Protein AF-A0A3D3EVN9-F1 (afdb_monomer_lite)

pLDDT: mean 91.3, std 6.25, range [61.78, 97.62]

Secondary structure (DSSP, 8-state):
-TTTTT-S-SS---EEEEEEE--HHHHH-TT-S----EEEEEEEEPPPGGG--TTS---EEEEEEEE--TTGGGGS-HHHHHHHHHH-GGGGS--SS--SSPP-HHHHHHHHHHHHHHT-

Radius of gyration: 18.91 Å; chains: 1; bounding box: 49×30×49 Å

Sequence (120 aa):
RLFGDQVQGDYLQSAELREYRVKQADLANTQSGSVPAEFSYIWISPWLPFMKMGDREGQMLFVLRGSKLEKGYEALPQHFREYISIHKADFEHSPREYVEPNMNPWSYFRDLETDAIQRR

Structure (mmCIF, N/CA/C/O backbone):
data_AF-A0A3D3EVN9-F1
#
_entry.id   AF-A0A3D3EVN9-F1
#
loop_
_atom_site.group_PDB
_atom_site.id
_atom_site.type_symbol
_atom_site.label_atom_id
_atom_site.label_alt_id
_atom_site.label_comp_id
_atom_site.label_asym_id
_atom_site.label_entity_id
_atom_site.label_seq_id
_atom_site.pdbx_PDB_ins_code
_atom_site.Cartn_x
_atom_site.Cartn_y
_atom_site.Cartn_z
_atom_site.occupancy
_atom_site.B_iso_or_equiv
_atom_site.auth_seq_id
_atom_s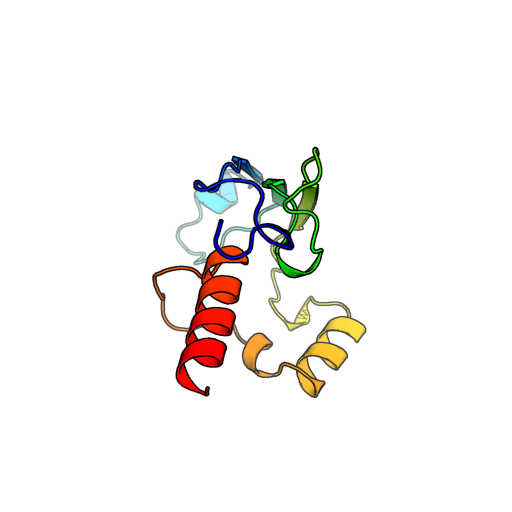ite.auth_comp_id
_atom_site.auth_asym_id
_atom_site.auth_atom_id
_atom_site.pdbx_PDB_model_num
ATOM 1 N N . ARG A 1 1 ? 14.347 6.101 -25.402 1.00 61.78 1 ARG A N 1
ATOM 2 C CA . ARG A 1 1 ? 13.748 6.518 -24.116 1.00 61.78 1 ARG A CA 1
ATOM 3 C C . ARG A 1 1 ? 14.415 5.730 -23.002 1.00 61.78 1 ARG A C 1
ATOM 5 O O . ARG A 1 1 ? 14.578 4.529 -23.185 1.00 61.78 1 ARG A O 1
ATOM 12 N N . LEU A 1 2 ? 14.869 6.383 -21.927 1.00 70.56 2 LEU A N 1
ATOM 13 C CA . LEU A 1 2 ? 15.412 5.661 -20.769 1.00 70.56 2 LEU A CA 1
ATOM 14 C C . LEU A 1 2 ? 14.312 4.746 -20.212 1.00 70.56 2 LEU A C 1
ATOM 16 O O . LEU A 1 2 ? 13.176 5.196 -20.074 1.00 70.56 2 LEU A O 1
ATOM 20 N N . PHE A 1 3 ? 14.640 3.475 -19.963 1.00 82.69 3 PHE A N 1
ATOM 21 C CA . PHE A 1 3 ? 13.715 2.468 -19.416 1.00 82.69 3 PHE A CA 1
ATOM 22 C C . PHE A 1 3 ? 12.451 2.242 -20.266 1.00 82.69 3 PHE A C 1
ATOM 24 O O . PHE A 1 3 ? 11.356 2.060 -19.738 1.00 82.69 3 PHE A O 1
ATOM 31 N N . GLY A 1 4 ? 12.580 2.301 -21.598 1.00 84.69 4 GLY A N 1
ATOM 32 C CA . GLY A 1 4 ? 11.441 2.208 -22.521 1.00 84.69 4 GLY A CA 1
ATOM 33 C C . GLY A 1 4 ? 10.661 0.890 -22.446 1.00 84.69 4 GLY A C 1
ATOM 34 O O . GLY A 1 4 ? 9.464 0.889 -22.704 1.00 84.69 4 GLY A O 1
ATOM 35 N N . ASP A 1 5 ? 11.303 -0.206 -22.039 1.00 90.62 5 ASP A N 1
ATOM 36 C CA . ASP A 1 5 ? 10.630 -1.477 -21.763 1.00 90.62 5 ASP A CA 1
ATOM 37 C C . ASP A 1 5 ? 9.895 -1.468 -20.413 1.00 90.62 5 ASP A C 1
ATOM 39 O O . ASP A 1 5 ? 8.977 -2.253 -20.225 1.00 90.62 5 ASP A O 1
ATOM 43 N N . GLN A 1 6 ? 10.229 -0.574 -19.479 1.00 92.81 6 GLN A N 1
ATOM 44 C CA . GLN A 1 6 ? 9.706 -0.563 -18.104 1.00 92.81 6 GLN A CA 1
ATOM 45 C C . GLN A 1 6 ? 8.702 0.573 -17.835 1.00 92.81 6 GLN A C 1
ATOM 47 O O . GLN A 1 6 ? 7.874 0.452 -16.936 1.00 92.81 6 GLN A O 1
ATOM 52 N N . VAL A 1 7 ? 8.736 1.678 -18.588 1.00 91.44 7 VAL A N 1
ATOM 53 C CA . VAL A 1 7 ? 7.919 2.874 -18.309 1.00 91.44 7 VAL A CA 1
ATOM 54 C C . VAL A 1 7 ? 7.137 3.309 -19.550 1.00 91.44 7 VAL A C 1
ATOM 56 O O . VAL A 1 7 ? 7.723 3.562 -20.597 1.00 91.44 7 VAL A O 1
ATOM 59 N N . GLN A 1 8 ? 5.817 3.505 -19.427 1.00 91.38 8 GLN A N 1
ATOM 60 C CA . GLN A 1 8 ? 4.925 3.827 -20.561 1.00 91.38 8 GLN A CA 1
ATOM 61 C C . GLN A 1 8 ? 4.920 5.294 -21.013 1.00 91.38 8 GLN A C 1
ATOM 63 O O . GLN A 1 8 ? 4.762 5.550 -22.202 1.00 91.38 8 GLN A O 1
ATOM 68 N N . GLY A 1 9 ? 5.160 6.268 -20.128 1.00 88.56 9 GLY A N 1
ATOM 69 C CA . GLY A 1 9 ? 5.217 7.702 -20.476 1.00 88.56 9 GLY A CA 1
ATOM 70 C C . GLY A 1 9 ? 6.366 8.461 -19.800 1.00 88.56 9 GLY A C 1
ATOM 71 O O . GLY A 1 9 ? 6.831 8.065 -18.732 1.00 88.56 9 GLY A O 1
ATOM 72 N N . ASP A 1 10 ? 6.844 9.543 -20.425 1.00 87.69 10 ASP A N 1
ATOM 73 C CA . ASP A 1 10 ? 7.811 10.457 -19.780 1.00 87.69 10 ASP A CA 1
ATOM 74 C C . ASP A 1 10 ? 7.212 11.105 -18.520 1.00 87.69 10 ASP A C 1
ATOM 76 O O . ASP A 1 10 ? 7.931 11.493 -17.602 1.00 87.69 10 ASP A O 1
ATOM 80 N N . TYR A 1 11 ? 5.879 11.149 -18.460 1.00 87.81 11 TYR A N 1
ATOM 81 C CA . TYR A 1 11 ? 5.100 11.529 -17.294 1.00 87.81 11 TYR A CA 1
ATOM 82 C C . TYR A 1 11 ? 4.368 10.318 -16.718 1.00 87.81 11 TYR A C 1
ATOM 84 O O . TYR A 1 11 ? 3.788 9.515 -17.454 1.00 87.81 11 TYR A O 1
ATOM 92 N N . LEU A 1 12 ? 4.338 10.229 -15.387 1.00 87.69 12 LEU A N 1
ATOM 93 C CA . LEU A 1 12 ? 3.447 9.313 -14.688 1.00 87.69 12 LEU A CA 1
ATOM 94 C C . LEU A 1 12 ? 2.010 9.827 -14.818 1.00 87.69 12 LEU A C 1
ATOM 96 O O . LEU A 1 12 ? 1.676 10.891 -14.301 1.00 87.69 12 LEU A O 1
ATOM 100 N N . GLN A 1 13 ? 1.164 9.054 -15.492 1.00 90.75 13 GLN A N 1
ATOM 101 C CA . GLN A 1 13 ? -0.270 9.304 -15.581 1.00 90.75 13 GLN A CA 1
ATOM 102 C C . GLN A 1 13 ? -0.999 8.239 -14.768 1.00 90.75 13 GLN A C 1
ATOM 104 O O . GLN A 1 13 ? -1.139 7.098 -15.205 1.00 90.75 13 GLN A O 1
ATOM 109 N N . SER A 1 14 ? -1.428 8.607 -13.566 1.00 93.06 14 SER A N 1
ATOM 110 C CA . SER A 1 14 ? -2.157 7.733 -12.651 1.00 93.06 14 SER A CA 1
ATOM 111 C C . SER A 1 14 ? -3.296 8.491 -11.974 1.00 93.06 14 SER A C 1
ATOM 113 O O . SER A 1 14 ? -3.303 9.722 -11.929 1.00 93.06 14 SER A O 1
ATOM 115 N N . ALA A 1 15 ? -4.274 7.750 -11.458 1.00 95.19 15 ALA A N 1
ATOM 116 C CA . ALA A 1 15 ? -5.389 8.306 -10.704 1.00 95.19 15 ALA A CA 1
ATOM 117 C C . ALA A 1 15 ? -5.656 7.464 -9.459 1.00 95.19 15 ALA A C 1
ATOM 119 O O . ALA A 1 15 ? -5.762 6.241 -9.542 1.00 95.19 15 ALA A O 1
ATOM 120 N N . GLU A 1 16 ? -5.796 8.127 -8.316 1.00 94.62 16 GLU A N 1
ATOM 121 C CA . GLU A 1 16 ? -6.084 7.498 -7.031 1.00 94.62 16 GLU A CA 1
ATOM 122 C C . GLU A 1 16 ? -7.416 8.003 -6.489 1.00 94.62 16 GLU A C 1
ATOM 124 O O . GLU A 1 16 ? -7.631 9.207 -6.356 1.00 94.62 16 GLU A O 1
ATOM 129 N N . LEU A 1 17 ? -8.305 7.074 -6.148 1.00 96.38 17 LEU A N 1
ATOM 130 C CA . LEU A 1 17 ? -9.591 7.358 -5.533 1.00 96.38 17 LEU A CA 1
ATOM 131 C C . LEU A 1 17 ? -9.629 6.665 -4.176 1.00 96.38 17 LEU A C 1
ATOM 133 O O . LEU A 1 17 ? -9.440 5.452 -4.076 1.00 96.38 17 LEU A O 1
ATOM 137 N N . ARG A 1 18 ? -9.861 7.450 -3.126 1.00 95.38 18 ARG A N 1
ATOM 138 C CA . ARG A 1 18 ? -9.905 6.989 -1.737 1.00 95.38 18 ARG A CA 1
ATOM 139 C C . ARG A 1 18 ? -11.239 7.373 -1.128 1.00 95.38 18 ARG A C 1
ATOM 141 O O . ARG A 1 18 ? -11.613 8.541 -1.156 1.00 95.38 18 ARG A O 1
ATOM 148 N N . GLU A 1 19 ? -11.915 6.403 -0.531 1.00 96.19 19 GLU A N 1
ATOM 149 C CA . GLU A 1 19 ? -13.120 6.635 0.259 1.00 96.19 19 GLU A CA 1
ATOM 150 C C . GLU A 1 19 ? -12.905 6.098 1.671 1.00 96.19 19 GLU A C 1
ATOM 152 O O . GLU A 1 19 ? -12.506 4.945 1.851 1.00 96.19 19 GLU A O 1
ATOM 157 N N . TYR A 1 20 ? -13.220 6.926 2.665 1.00 95.31 20 TYR A N 1
ATOM 158 C CA . TYR A 1 20 ? -13.256 6.537 4.069 1.00 95.31 20 TYR A CA 1
ATOM 159 C C . TYR A 1 20 ? -14.684 6.671 4.587 1.00 95.31 20 TYR A C 1
ATOM 161 O O . TYR A 1 20 ? -15.300 7.730 4.472 1.00 95.31 20 TYR A O 1
ATOM 169 N N . ARG A 1 21 ? -15.201 5.600 5.185 1.00 96.12 21 ARG A N 1
ATOM 170 C CA . ARG A 1 21 ? -16.516 5.563 5.826 1.00 96.12 21 ARG A CA 1
ATOM 171 C C . ARG A 1 21 ? -16.330 5.385 7.324 1.00 96.12 21 ARG A C 1
ATOM 173 O O . ARG A 1 21 ? -15.721 4.417 7.771 1.00 96.12 21 ARG A O 1
ATOM 180 N N . VAL A 1 22 ? -16.854 6.332 8.091 1.00 96.12 22 VAL A N 1
ATOM 181 C CA . VAL A 1 22 ? -16.700 6.426 9.549 1.00 96.12 22 VAL A CA 1
ATOM 182 C C . VAL A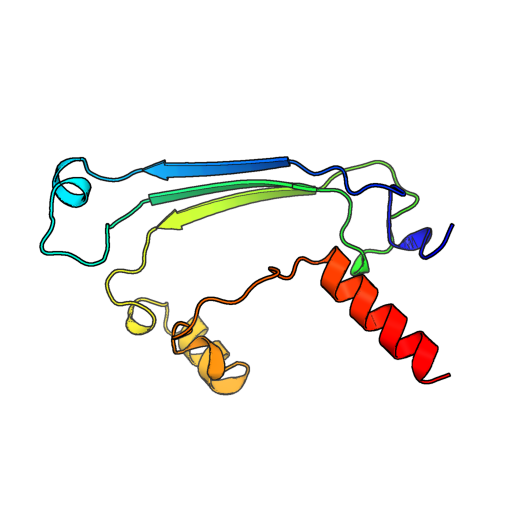 1 22 ? -18.033 6.802 10.187 1.00 96.12 22 VAL A C 1
ATOM 184 O O . VAL A 1 22 ? -18.894 7.392 9.529 1.00 96.12 22 VAL A O 1
ATOM 187 N N . LYS A 1 23 ? -18.221 6.494 11.474 1.00 95.75 23 LYS A N 1
ATOM 188 C CA . LYS A 1 23 ? -19.390 6.991 12.210 1.00 95.75 23 LYS A CA 1
ATOM 189 C C . LYS A 1 23 ? -19.150 8.436 12.633 1.00 95.75 23 LYS A C 1
ATOM 191 O O . LYS A 1 23 ? -18.092 8.773 13.155 1.00 95.75 23 LYS A O 1
ATOM 196 N N . GLN A 1 24 ? -20.170 9.278 12.492 1.00 95.88 24 GLN A N 1
ATOM 197 C CA . GLN A 1 24 ? -20.099 10.680 12.912 1.00 95.88 24 GLN A CA 1
ATOM 198 C C . GLN A 1 24 ? -19.787 10.833 14.410 1.00 95.88 24 GLN A C 1
ATOM 200 O O . GLN A 1 24 ? -19.034 11.725 14.788 1.00 95.88 24 GLN A O 1
ATOM 205 N N . ALA A 1 25 ? -20.328 9.952 15.258 1.00 96.06 25 ALA A N 1
ATOM 206 C CA . ALA A 1 25 ? -20.047 9.965 16.694 1.00 96.06 25 ALA A CA 1
ATOM 207 C C . ALA A 1 25 ? -18.560 9.707 17.003 1.00 96.06 25 ALA A C 1
ATOM 209 O O . ALA A 1 25 ? -18.011 10.344 17.898 1.00 96.06 25 ALA A O 1
ATOM 210 N N . ASP A 1 26 ? -17.901 8.837 16.230 1.00 94.00 26 ASP A N 1
ATOM 211 C CA . ASP A 1 26 ? -16.478 8.532 16.406 1.00 94.00 26 ASP A CA 1
ATOM 212 C C . ASP A 1 26 ? -15.596 9.705 15.949 1.00 94.00 26 ASP A C 1
ATOM 214 O O . ASP A 1 26 ? -14.575 9.979 16.571 1.00 94.00 26 ASP A O 1
ATOM 218 N N . LEU A 1 27 ? -16.019 10.455 14.921 1.00 92.69 27 LEU A N 1
ATOM 219 C CA . LEU A 1 27 ? -15.361 11.706 14.512 1.00 92.69 27 LEU A CA 1
ATOM 220 C C . LEU A 1 27 ? -15.500 12.825 15.553 1.00 92.69 27 LEU A C 1
ATOM 222 O O . LEU A 1 27 ? -14.602 13.649 15.694 1.00 92.69 27 LEU A O 1
ATOM 226 N N . ALA A 1 28 ? -16.631 12.877 16.259 1.00 94.44 28 ALA A N 1
ATOM 227 C CA . ALA A 1 28 ? -16.886 13.882 17.289 1.00 94.44 28 ALA A CA 1
ATOM 228 C C . ALA A 1 28 ? -16.198 13.559 18.629 1.00 94.44 28 ALA A C 1
ATOM 230 O O . ALA A 1 28 ? -16.164 14.405 19.524 1.00 94.44 28 ALA A O 1
ATOM 231 N N . ASN A 1 29 ? -15.664 12.345 18.790 1.00 93.75 29 ASN A N 1
ATOM 232 C CA . ASN A 1 29 ? -15.038 11.906 20.028 1.00 93.75 29 ASN A CA 1
ATOM 233 C C . ASN A 1 29 ? -13.609 12.454 20.166 1.00 93.75 29 ASN A C 1
ATOM 235 O O . ASN A 1 29 ? -12.645 11.858 19.692 1.00 93.75 29 ASN A O 1
ATOM 239 N N . THR A 1 30 ? -13.465 13.554 20.901 1.00 91.75 30 THR A N 1
ATOM 240 C CA . THR A 1 30 ? -12.168 14.197 21.167 1.00 91.75 30 THR A CA 1
ATOM 241 C C . THR A 1 30 ? -11.270 13.430 22.141 1.00 91.75 30 THR A C 1
ATOM 243 O O . THR A 1 30 ? -10.098 13.773 22.275 1.00 91.75 30 THR A O 1
ATOM 246 N N . GLN A 1 31 ? -11.784 12.402 22.827 1.00 93.19 31 GLN A N 1
ATOM 247 C CA . GLN A 1 31 ? -10.994 11.582 23.754 1.00 93.19 31 GLN A CA 1
ATOM 248 C C . GLN A 1 31 ? -10.229 10.457 23.046 1.00 93.19 31 GLN A C 1
ATOM 250 O O . GLN A 1 31 ? -9.324 9.869 23.636 1.00 93.19 31 GLN A O 1
ATOM 255 N N . SER A 1 32 ? -10.579 10.142 21.795 1.00 86.00 32 SER A N 1
ATOM 256 C CA . SER A 1 32 ? -9.902 9.108 21.015 1.00 86.00 32 SER A CA 1
ATOM 257 C C . SER A 1 32 ? -8.870 9.717 20.067 1.00 86.00 32 SER A C 1
ATOM 259 O O . SER A 1 32 ? -9.192 10.578 19.256 1.00 86.00 32 SER A O 1
ATOM 261 N N . GLY A 1 33 ? -7.634 9.211 20.095 1.00 85.94 33 GLY A N 1
ATOM 262 C CA . GLY A 1 33 ? -6.602 9.541 19.098 1.00 85.94 33 GLY A CA 1
ATOM 263 C C . GLY A 1 33 ? -6.766 8.797 17.764 1.00 85.94 33 GLY A C 1
ATOM 264 O O . GLY A 1 33 ? -5.907 8.883 16.890 1.00 85.94 33 GLY A O 1
ATOM 265 N N . SER A 1 34 ? -7.831 8.006 17.614 1.00 88.00 34 SER A N 1
ATOM 266 C CA . SER A 1 34 ? -8.054 7.118 16.476 1.00 88.00 34 SER A CA 1
ATOM 267 C C . SER A 1 34 ? -9.543 6.990 16.162 1.00 88.00 34 SER A C 1
ATOM 269 O O . SER A 1 34 ? -10.358 6.799 17.062 1.00 88.00 34 SER A O 1
ATOM 271 N N . VAL A 1 35 ? -9.892 7.034 14.875 1.00 92.88 35 VAL A N 1
ATOM 272 C CA . VAL A 1 35 ? -11.266 6.833 14.396 1.00 92.88 35 VAL A CA 1
ATOM 273 C C . VAL A 1 35 ? -11.353 5.486 13.671 1.00 92.88 35 VAL A C 1
ATOM 275 O O . VAL A 1 35 ? -10.588 5.280 12.717 1.00 92.88 35 VAL A O 1
ATOM 278 N N . PRO A 1 36 ? -12.253 4.578 14.090 1.00 93.38 36 PRO A N 1
ATOM 279 C CA . PRO A 1 36 ? -12.574 3.379 13.328 1.00 93.38 36 PRO A CA 1
ATOM 280 C C . PRO A 1 36 ? -13.101 3.745 11.943 1.00 93.38 36 PRO A C 1
ATOM 282 O O . PRO A 1 36 ? -13.983 4.594 11.809 1.00 93.38 36 PRO A O 1
ATOM 285 N N . ALA A 1 37 ? -12.569 3.107 10.902 1.00 94.50 37 ALA A N 1
ATOM 286 C CA . ALA A 1 37 ? -12.917 3.432 9.523 1.00 94.50 37 ALA A CA 1
ATOM 287 C C . ALA A 1 37 ? -12.991 2.187 8.646 1.00 94.50 37 ALA A C 1
ATOM 289 O O . ALA A 1 37 ? -12.132 1.309 8.726 1.00 94.50 37 ALA A O 1
ATOM 290 N N . GLU A 1 38 ? -13.979 2.149 7.758 1.00 96.38 38 GLU A N 1
ATOM 291 C CA . GLU A 1 38 ? -13.911 1.355 6.538 1.00 96.38 38 GLU A CA 1
ATOM 292 C C . GLU A 1 38 ? -13.241 2.182 5.443 1.00 96.38 38 GLU A C 1
ATOM 294 O O . GLU A 1 38 ? -13.439 3.392 5.344 1.00 96.38 38 GLU A O 1
ATOM 299 N N . PHE A 1 39 ? -12.459 1.518 4.607 1.00 95.62 39 PHE A N 1
ATOM 300 C CA . PHE A 1 39 ? -11.690 2.139 3.545 1.00 95.62 39 PHE A CA 1
ATOM 301 C C . PHE A 1 39 ? -11.931 1.409 2.232 1.00 95.62 39 PHE A C 1
ATOM 303 O O . PHE A 1 39 ? -11.985 0.177 2.196 1.00 95.62 39 PHE A O 1
ATOM 310 N N . SER A 1 40 ? -12.039 2.163 1.145 1.00 96.81 40 SER A N 1
ATOM 311 C CA . SER A 1 40 ? -11.877 1.624 -0.198 1.00 96.81 40 SER A CA 1
ATOM 312 C C . SER A 1 40 ? -10.909 2.470 -1.008 1.00 96.81 40 SER A C 1
ATOM 314 O O . SER A 1 40 ? -10.796 3.684 -0.821 1.00 96.81 40 SER A O 1
ATOM 316 N N . TYR A 1 41 ? -10.185 1.787 -1.883 1.00 96.50 41 TYR A N 1
ATOM 317 C CA . TYR A 1 41 ? -9.139 2.359 -2.702 1.00 96.50 41 TYR A CA 1
ATOM 318 C C . TYR A 1 41 ? -9.238 1.825 -4.110 1.00 96.50 41 TYR A C 1
ATOM 320 O O . TYR A 1 41 ? -9.288 0.611 -4.320 1.00 96.50 41 TYR A O 1
ATOM 328 N N . ILE A 1 42 ? -9.217 2.745 -5.060 1.00 97.62 42 ILE A N 1
ATOM 329 C CA . ILE A 1 42 ? -9.027 2.429 -6.460 1.00 97.62 42 ILE A CA 1
ATOM 330 C C . ILE A 1 42 ? -7.790 3.171 -6.925 1.00 97.62 42 ILE A C 1
ATOM 332 O O . ILE A 1 42 ? -7.668 4.380 -6.727 1.00 97.62 42 ILE A O 1
ATOM 336 N N . TRP A 1 43 ? -6.889 2.442 -7.567 1.00 96.38 43 TRP A N 1
ATOM 337 C CA . TRP A 1 43 ? -5.732 3.033 -8.208 1.00 96.38 43 TRP A CA 1
ATOM 338 C C . TRP A 1 43 ? -5.665 2.593 -9.657 1.00 96.38 43 TRP A C 1
ATOM 340 O O . TRP A 1 43 ? -5.625 1.401 -9.953 1.00 96.38 43 TRP A O 1
ATOM 350 N N . ILE A 1 44 ? -5.675 3.574 -10.550 1.00 96.75 44 ILE A N 1
ATOM 351 C CA . ILE A 1 44 ? -5.440 3.388 -11.973 1.00 96.75 44 ILE A CA 1
ATOM 352 C C . ILE A 1 44 ? -4.002 3.806 -12.232 1.00 96.75 44 ILE A C 1
ATOM 354 O O . ILE A 1 44 ? -3.628 4.952 -11.968 1.00 96.75 44 ILE A O 1
ATOM 358 N N . SER A 1 45 ? -3.194 2.881 -12.732 1.00 95.12 45 SER A N 1
ATOM 359 C CA . SER A 1 45 ? -1.775 3.115 -12.970 1.00 95.12 45 SER A CA 1
ATOM 360 C C . SER A 1 45 ? -1.337 2.601 -14.341 1.00 95.12 45 SER A C 1
ATOM 362 O O . SER A 1 45 ? -1.977 1.706 -14.893 1.00 95.12 45 SER A O 1
ATOM 364 N N . PRO A 1 46 ? -0.208 3.091 -14.880 1.00 94.75 46 PRO A N 1
ATOM 365 C CA . PRO A 1 46 ? 0.477 2.383 -15.949 1.00 94.75 46 PRO A CA 1
ATOM 366 C C . PRO A 1 46 ? 0.995 1.025 -15.447 1.00 94.75 46 PRO A C 1
ATOM 368 O O . PRO A 1 46 ? 0.962 0.742 -14.240 1.00 94.75 46 PRO A O 1
ATOM 371 N N . TRP A 1 47 ? 1.490 0.185 -16.355 1.00 95.25 47 TRP A N 1
ATOM 372 C CA . TRP A 1 47 ? 2.192 -1.046 -15.984 1.00 95.25 47 TRP A CA 1
ATOM 373 C C . TRP A 1 47 ? 3.324 -0.748 -14.992 1.00 95.25 47 TRP A C 1
ATOM 375 O O . TRP A 1 47 ? 4.049 0.242 -15.135 1.00 95.25 47 TRP A O 1
ATOM 385 N N . LEU A 1 48 ? 3.483 -1.602 -13.975 1.00 94.69 48 LEU A N 1
ATOM 386 C CA . LEU A 1 48 ? 4.577 -1.434 -13.018 1.00 94.69 48 LEU A CA 1
ATOM 387 C C . LEU A 1 48 ? 5.927 -1.734 -13.686 1.00 94.69 48 LEU A C 1
ATOM 389 O O . LEU A 1 48 ? 6.001 -2.668 -14.489 1.00 94.69 48 LEU A O 1
ATOM 393 N N . PRO A 1 49 ? 7.014 -1.031 -13.309 1.00 93.06 49 PRO A N 1
ATOM 394 C CA . PRO A 1 49 ? 8.307 -1.160 -13.984 1.00 93.06 49 PRO A CA 1
ATOM 395 C C . PRO A 1 49 ? 8.832 -2.593 -14.108 1.00 93.06 49 PRO A C 1
ATOM 397 O O . PRO A 1 49 ? 9.341 -2.988 -15.156 1.00 93.06 49 PRO A O 1
ATOM 400 N N . PHE A 1 50 ? 8.651 -3.414 -13.070 1.00 92.38 50 PHE A N 1
ATOM 401 C CA . PHE A 1 50 ? 9.135 -4.798 -13.070 1.00 92.38 50 PHE A CA 1
ATOM 402 C C . PHE A 1 50 ? 8.452 -5.692 -14.115 1.00 92.38 50 PHE A C 1
ATOM 404 O O . PHE A 1 50 ? 8.979 -6.751 -14.447 1.00 92.38 50 PHE A O 1
ATOM 411 N N . MET A 1 51 ? 7.286 -5.289 -14.627 1.00 94.94 51 MET A N 1
ATOM 412 C CA . MET A 1 51 ? 6.525 -6.073 -15.598 1.00 94.94 51 MET A CA 1
ATOM 413 C C . MET A 1 51 ? 7.102 -5.995 -17.011 1.00 94.94 51 MET A C 1
ATOM 415 O O . MET A 1 51 ? 6.756 -6.833 -17.838 1.00 94.94 51 MET A O 1
ATOM 419 N N . LYS A 1 52 ? 7.967 -5.009 -17.287 1.00 93.81 52 LYS A N 1
ATOM 420 C CA . LYS A 1 52 ? 8.569 -4.776 -18.607 1.00 93.81 52 LYS A CA 1
ATOM 421 C C . LYS A 1 52 ? 7.539 -4.694 -19.745 1.00 93.81 52 LYS A C 1
ATOM 423 O O . LYS A 1 52 ? 7.656 -5.365 -20.767 1.00 93.81 52 LYS A O 1
ATOM 428 N N . MET A 1 53 ? 6.490 -3.903 -19.521 1.00 94.94 53 MET A N 1
ATOM 429 C CA . MET A 1 53 ? 5.404 -3.667 -20.481 1.00 94.94 53 MET A CA 1
ATOM 430 C C . MET A 1 53 ? 5.269 -2.183 -20.855 1.00 94.94 53 MET A C 1
ATOM 432 O O . MET A 1 53 ? 4.190 -1.720 -21.210 1.00 94.94 53 MET A O 1
ATOM 436 N N . GLY A 1 54 ? 6.356 -1.416 -20.761 1.00 92.12 54 GLY A N 1
ATOM 437 C CA . GLY A 1 54 ? 6.392 0.012 -21.089 1.00 92.12 54 GLY A CA 1
ATOM 438 C C . GLY A 1 54 ? 6.013 0.327 -22.540 1.00 92.12 54 GLY A C 1
ATOM 439 O O . GLY A 1 54 ? 5.489 1.399 -22.822 1.00 92.12 54 GLY A O 1
ATOM 440 N N . ASP A 1 55 ? 6.212 -0.624 -23.448 1.00 91.75 55 ASP A N 1
ATOM 441 C CA . ASP A 1 55 ? 5.875 -0.534 -24.870 1.00 91.75 55 ASP A CA 1
ATOM 442 C C . ASP A 1 55 ? 4.472 -1.067 -25.209 1.00 91.75 55 ASP A C 1
ATOM 444 O O . ASP A 1 55 ? 4.047 -0.998 -26.363 1.00 91.75 55 ASP A O 1
ATOM 448 N N . ARG A 1 56 ? 3.736 -1.594 -24.222 1.00 92.38 56 ARG A N 1
ATOM 449 C CA . ARG A 1 56 ? 2.402 -2.167 -24.420 1.00 92.38 56 ARG A CA 1
ATOM 450 C C . ARG A 1 56 ? 1.323 -1.192 -24.000 1.00 92.38 56 ARG A C 1
ATOM 452 O O . ARG A 1 56 ? 1.403 -0.578 -22.938 1.00 92.38 56 ARG A O 1
ATOM 459 N N . GLU A 1 57 ? 0.262 -1.116 -24.791 1.00 92.19 57 GLU A N 1
ATOM 460 C CA . GLU A 1 57 ? -0.964 -0.442 -24.375 1.00 92.19 57 GLU A CA 1
ATOM 461 C C . GLU A 1 57 ? -1.594 -1.162 -23.173 1.00 92.19 57 GLU A C 1
ATOM 463 O O . GLU A 1 57 ? -1.479 -2.381 -23.015 1.00 92.19 57 GLU A O 1
ATOM 468 N N . GLY A 1 58 ? -2.253 -0.397 -22.307 1.00 92.38 58 GLY A N 1
ATOM 469 C CA . GLY A 1 58 ? -2.945 -0.922 -21.136 1.00 92.38 58 GLY A CA 1
ATOM 470 C C . GLY A 1 58 ? -2.598 -0.184 -19.853 1.00 92.38 58 GLY A C 1
ATOM 471 O O . GLY A 1 58 ? -1.651 0.600 -19.786 1.00 92.38 58 GLY A O 1
ATOM 472 N N . GLN A 1 59 ? -3.413 -0.437 -18.838 1.00 94.31 59 GLN A N 1
ATOM 473 C CA . GLN A 1 59 ? -3.292 0.119 -17.499 1.00 94.31 59 GLN A CA 1
ATOM 474 C C . GLN A 1 59 ? -3.668 -0.955 -16.487 1.00 94.31 59 GLN A C 1
ATOM 476 O O . GLN A 1 59 ? -4.358 -1.926 -16.806 1.00 94.31 59 GLN A O 1
ATOM 481 N N . MET A 1 60 ? -3.236 -0.758 -15.251 1.00 95.94 60 MET A N 1
ATOM 482 C CA . MET A 1 60 ? -3.625 -1.592 -14.131 1.00 95.94 60 MET A CA 1
ATOM 483 C C . MET A 1 60 ? -4.708 -0.895 -13.324 1.00 95.94 60 MET A C 1
ATOM 485 O O . MET A 1 60 ? -4.626 0.304 -13.061 1.00 95.94 60 MET A O 1
ATOM 489 N N . LEU A 1 61 ? -5.706 -1.673 -12.914 1.00 97.00 61 LEU A N 1
ATOM 490 C CA . LEU A 1 61 ? -6.740 -1.251 -11.984 1.00 97.00 61 LEU A CA 1
ATOM 491 C C . LEU A 1 61 ? -6.572 -2.043 -10.691 1.00 97.00 61 LEU A C 1
ATOM 493 O O . LEU A 1 61 ? -6.876 -3.235 -10.636 1.00 97.00 61 LEU A O 1
ATOM 497 N N . PHE A 1 62 ? -6.102 -1.378 -9.646 1.00 96.12 62 PHE A N 1
ATOM 498 C CA . PHE A 1 62 ? -6.101 -1.938 -8.305 1.00 96.12 62 PHE A CA 1
ATOM 499 C C . PHE A 1 62 ? -7.395 -1.562 -7.612 1.00 96.12 62 PHE A C 1
ATOM 501 O O . PHE A 1 62 ? -7.772 -0.391 -7.593 1.00 96.12 62 PHE A O 1
ATOM 508 N N . VAL A 1 63 ? -8.043 -2.549 -7.006 1.00 96.81 63 VAL A N 1
ATOM 509 C CA . VAL A 1 63 ? -9.230 -2.346 -6.180 1.00 96.81 63 VAL A CA 1
ATOM 510 C C . VAL A 1 63 ? -8.966 -2.984 -4.831 1.00 96.81 63 VAL A C 1
ATOM 512 O O . VAL A 1 63 ? -8.650 -4.170 -4.746 1.00 96.81 63 VAL A O 1
ATOM 515 N N . LEU A 1 64 ? -9.095 -2.194 -3.775 1.00 95.75 64 LEU A N 1
ATOM 516 C CA . LEU A 1 64 ? -8.931 -2.650 -2.407 1.00 95.75 64 LEU A CA 1
ATOM 517 C C . LEU A 1 64 ? -10.082 -2.138 -1.551 1.00 95.75 64 LEU A C 1
ATOM 519 O O . LEU A 1 64 ? -10.563 -1.016 -1.706 1.00 95.75 64 LEU A O 1
ATOM 523 N N . ARG A 1 65 ? -10.499 -2.973 -0.606 1.00 95.94 65 ARG A N 1
ATOM 524 C CA . ARG A 1 65 ? -11.371 -2.595 0.498 1.00 95.94 65 ARG A CA 1
ATOM 525 C C . ARG A 1 65 ? -10.767 -3.131 1.783 1.00 95.94 65 ARG A C 1
ATOM 527 O O . ARG A 1 65 ? -10.209 -4.224 1.796 1.00 95.94 65 ARG A O 1
ATOM 534 N N . GLY A 1 66 ? -10.903 -2.377 2.858 1.00 93.88 66 GLY A N 1
ATOM 535 C CA . GLY A 1 66 ? -10.452 -2.798 4.170 1.00 93.88 66 GLY A CA 1
ATOM 536 C C . GLY A 1 66 ? -11.149 -2.037 5.280 1.00 93.88 66 GLY A C 1
ATOM 537 O O . GLY A 1 66 ? -12.051 -1.231 5.052 1.00 93.88 66 GLY A O 1
ATOM 538 N N . SER A 1 67 ? -10.700 -2.300 6.494 1.00 93.75 67 SER A N 1
ATOM 539 C CA . SER A 1 67 ? -11.077 -1.554 7.683 1.00 93.75 67 SER A CA 1
ATOM 540 C C . SER A 1 67 ? -9.845 -1.316 8.537 1.00 93.75 67 SER A C 1
ATOM 542 O O . SER A 1 67 ? -8.856 -2.048 8.445 1.00 93.75 67 SER A O 1
ATOM 544 N N . LYS A 1 68 ? -9.906 -0.299 9.390 1.00 91.00 68 LYS A N 1
ATOM 545 C CA . LYS A 1 68 ? -8.891 -0.088 10.412 1.00 91.00 68 LYS A CA 1
ATOM 546 C C . LYS A 1 68 ? -8.860 -1.282 11.371 1.00 91.00 68 LYS A C 1
ATOM 548 O O . LYS A 1 68 ? -9.897 -1.831 11.741 1.00 91.00 68 LYS A O 1
ATOM 553 N N . LEU A 1 69 ? -7.654 -1.699 11.747 1.00 91.19 69 LEU A N 1
ATOM 554 C CA . LEU A 1 69 ? -7.439 -2.753 12.731 1.00 91.19 69 LEU A CA 1
ATOM 555 C C . LEU A 1 69 ? -7.382 -2.133 14.126 1.00 91.19 69 LEU A C 1
ATOM 557 O O . LEU A 1 69 ? -6.354 -1.596 14.528 1.00 91.19 69 LEU A O 1
ATOM 561 N N . GLU A 1 70 ? -8.483 -2.214 14.872 1.00 87.12 70 GLU A N 1
ATOM 562 C CA . GLU A 1 70 ? -8.607 -1.555 16.184 1.00 87.12 70 GLU A CA 1
ATOM 563 C C . GLU A 1 70 ? -7.601 -2.065 17.227 1.00 87.12 70 GLU A C 1
ATOM 565 O O . GLU A 1 70 ? -7.169 -1.309 18.091 1.00 87.12 70 GLU A O 1
ATOM 570 N N . LYS A 1 71 ? -7.179 -3.334 17.133 1.00 89.00 71 LYS A N 1
ATOM 571 C CA . LYS A 1 71 ? -6.121 -3.904 17.992 1.00 89.00 71 LYS A CA 1
ATOM 572 C C . LYS A 1 71 ? -4.737 -3.879 17.332 1.00 89.00 71 LYS A C 1
ATOM 574 O O . LYS A 1 71 ? -3.840 -4.600 17.762 1.00 89.00 71 LYS A O 1
ATOM 579 N N . GLY A 1 72 ? -4.568 -3.078 16.278 1.00 89.56 72 GLY A N 1
ATOM 580 C CA . GLY A 1 72 ? -3.312 -2.944 15.546 1.00 89.56 72 GLY A CA 1
ATOM 581 C C . GLY A 1 72 ? -2.796 -4.281 15.012 1.00 89.56 72 GLY A C 1
ATOM 582 O O . GLY A 1 72 ? -3.569 -5.088 14.493 1.00 89.56 72 GLY A O 1
ATOM 583 N N . TYR A 1 73 ? -1.489 -4.508 15.166 1.00 92.75 73 TYR A N 1
ATOM 584 C CA . TYR A 1 73 ? -0.795 -5.717 14.716 1.00 92.75 73 TYR A CA 1
ATOM 585 C C . TYR A 1 73 ? -1.453 -7.009 15.223 1.00 92.75 73 TYR A C 1
ATOM 587 O O . TYR A 1 73 ? -1.629 -7.947 14.453 1.00 92.75 73 TYR A O 1
ATOM 595 N N . GLU A 1 74 ? -1.931 -7.034 16.471 1.00 93.81 74 GLU A N 1
ATOM 596 C CA . GLU A 1 74 ? -2.547 -8.224 17.074 1.00 93.81 74 GLU A CA 1
ATOM 597 C C . GLU A 1 74 ? -3.890 -8.624 16.447 1.00 93.81 74 GLU A C 1
ATOM 599 O O . GLU A 1 74 ? -4.348 -9.751 16.632 1.00 93.81 74 GLU A O 1
ATOM 604 N N . ALA A 1 75 ? -4.537 -7.725 15.698 1.00 93.94 75 ALA A N 1
ATOM 605 C CA . ALA A 1 75 ? -5.743 -8.058 14.943 1.00 93.94 75 ALA A CA 1
ATOM 606 C C . ALA A 1 75 ? -5.446 -8.746 13.599 1.00 93.94 75 ALA A C 1
ATOM 608 O O . ALA A 1 75 ? -6.383 -9.202 12.941 1.00 93.94 75 ALA A O 1
ATOM 609 N N . LEU A 1 76 ? -4.182 -8.811 13.165 1.00 94.38 76 LEU A N 1
ATOM 610 C CA . LEU A 1 76 ? -3.825 -9.492 11.926 1.00 94.38 76 LEU A CA 1
ATOM 611 C C . LEU A 1 76 ? -4.003 -11.013 12.060 1.00 94.38 76 LEU A C 1
ATOM 613 O O . LEU A 1 76 ? -3.654 -11.597 13.095 1.00 94.38 76 LEU A O 1
ATOM 617 N N . PRO A 1 77 ? -4.475 -11.691 10.995 1.00 95.19 77 PRO A N 1
ATOM 618 C CA . PRO A 1 77 ? -4.468 -13.145 10.941 1.00 95.19 77 PRO A CA 1
ATOM 619 C C . PRO A 1 77 ? -3.077 -13.709 11.247 1.00 95.19 77 PRO A C 1
ATOM 621 O O . PRO A 1 77 ? -2.064 -13.158 10.820 1.00 95.19 77 PRO A O 1
ATOM 624 N N . GLN A 1 78 ? -3.033 -14.831 11.967 1.00 96.88 78 GLN A N 1
ATOM 625 C CA . GLN A 1 78 ? -1.790 -15.424 12.471 1.00 96.88 78 GLN A CA 1
ATOM 626 C C . GLN A 1 78 ? -0.717 -15.602 11.386 1.00 96.88 78 GLN A C 1
ATOM 628 O O . GLN A 1 78 ? 0.419 -15.202 11.603 1.00 96.88 78 GLN A O 1
ATOM 633 N N . HIS A 1 79 ? -1.087 -16.099 10.203 1.00 96.88 79 HIS A N 1
ATOM 634 C CA . HIS A 1 79 ? -0.140 -16.312 9.105 1.00 96.88 79 HIS A CA 1
ATOM 635 C C . HIS A 1 79 ? 0.535 -15.016 8.619 1.00 96.88 79 HIS A C 1
ATOM 637 O O . HIS A 1 79 ? 1.691 -15.046 8.205 1.00 96.88 79 HIS A O 1
ATOM 643 N N . PHE A 1 80 ? -0.150 -13.866 8.690 1.00 95.94 80 PHE A N 1
ATOM 644 C CA . PHE A 1 80 ? 0.472 -12.578 8.378 1.00 95.94 80 PHE A CA 1
ATOM 645 C C . PHE A 1 80 ? 1.467 -12.170 9.459 1.00 95.94 80 PHE A C 1
ATOM 647 O O . PHE A 1 80 ? 2.567 -11.743 9.123 1.00 95.94 80 PHE A O 1
ATOM 654 N N . ARG A 1 81 ? 1.109 -12.332 10.740 1.00 96.12 81 ARG A N 1
ATOM 655 C CA . ARG A 1 81 ? 2.022 -12.031 11.854 1.00 96.12 81 ARG A CA 1
ATOM 656 C C . ARG A 1 81 ? 3.282 -12.897 11.796 1.00 96.12 81 ARG A C 1
ATOM 658 O O . ARG A 1 81 ? 4.387 -12.382 11.892 1.00 96.12 81 ARG A O 1
ATOM 665 N N . GLU A 1 82 ? 3.134 -14.194 11.538 1.00 97.00 82 GL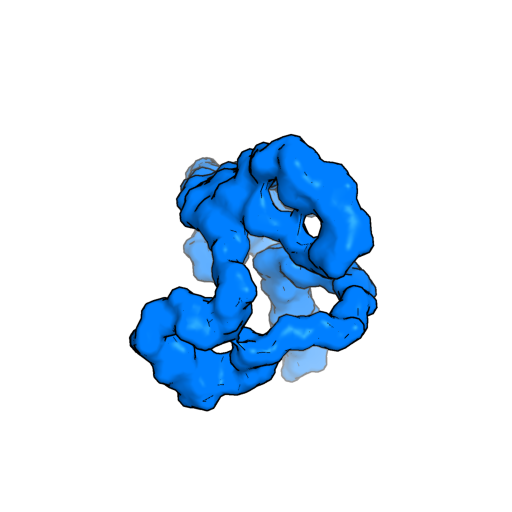U A N 1
ATOM 666 C CA . GLU A 1 82 ? 4.267 -15.116 11.377 1.00 97.00 82 GLU A CA 1
ATOM 667 C C . GLU A 1 82 ? 5.183 -14.679 10.228 1.00 97.00 82 GLU A C 1
ATOM 669 O O . GLU A 1 82 ? 6.389 -14.524 10.423 1.00 97.00 82 GLU A O 1
ATOM 674 N N . TYR A 1 83 ? 4.617 -14.386 9.054 1.00 97.50 83 TYR A N 1
ATOM 675 C CA . TYR A 1 83 ? 5.394 -13.912 7.910 1.00 97.50 83 TYR A CA 1
ATOM 676 C C . TYR A 1 83 ? 6.139 -12.602 8.214 1.00 97.50 83 TYR A C 1
ATOM 678 O O . TYR A 1 83 ? 7.323 -12.473 7.896 1.00 97.50 83 TYR A O 1
ATOM 686 N N . ILE A 1 84 ? 5.460 -11.637 8.843 1.00 96.56 84 ILE A N 1
ATOM 687 C CA . ILE A 1 84 ? 6.048 -10.345 9.216 1.00 96.56 84 ILE A CA 1
ATOM 688 C C . ILE A 1 84 ? 7.193 -10.553 10.209 1.00 96.56 84 ILE A C 1
ATOM 690 O O . ILE A 1 84 ? 8.287 -10.058 9.952 1.00 96.56 84 ILE A O 1
ATOM 694 N N . SER A 1 85 ? 6.999 -11.352 11.259 1.00 96.12 85 SER A N 1
ATOM 695 C CA . SER A 1 85 ? 8.040 -11.594 12.266 1.00 96.12 85 SER A CA 1
ATOM 696 C C . SER A 1 85 ? 9.312 -12.228 11.698 1.00 96.12 85 SER A C 1
ATOM 698 O O . SER A 1 85 ? 10.416 -11.918 12.141 1.00 96.12 85 SER A O 1
ATOM 700 N N . ILE A 1 86 ? 9.182 -13.081 10.675 1.00 96.94 86 ILE A N 1
ATOM 701 C CA . ILE A 1 86 ? 10.319 -13.790 10.076 1.00 96.94 86 ILE A CA 1
ATOM 702 C C . ILE A 1 86 ? 11.042 -12.904 9.058 1.00 96.94 86 ILE A C 1
ATOM 704 O O . ILE A 1 86 ? 12.271 -12.913 8.983 1.00 96.94 86 ILE A O 1
ATOM 708 N N . HIS A 1 87 ? 10.297 -12.159 8.241 1.00 97.25 87 HIS A N 1
ATOM 709 C CA . HIS A 1 87 ? 10.859 -11.511 7.053 1.00 97.25 87 HIS A CA 1
ATOM 710 C C . HIS A 1 87 ? 10.959 -9.988 7.151 1.00 97.25 87 HIS A C 1
ATOM 712 O O . HIS A 1 87 ? 11.723 -9.382 6.393 1.00 97.25 87 HIS A O 1
ATOM 718 N N . LYS A 1 88 ? 10.147 -9.359 8.006 1.00 94.31 88 LYS A N 1
ATOM 719 C CA . LYS A 1 88 ? 9.872 -7.916 8.008 1.00 94.31 88 LYS A CA 1
ATOM 720 C C . LYS A 1 88 ? 9.480 -7.396 9.402 1.00 94.31 88 LYS A C 1
ATOM 722 O O . LYS A 1 88 ? 8.518 -6.642 9.512 1.00 94.31 88 LYS A O 1
ATOM 727 N N . ALA A 1 89 ? 10.239 -7.754 10.441 1.00 94.06 89 ALA A N 1
ATOM 728 C CA . ALA A 1 89 ? 9.934 -7.411 11.839 1.00 94.06 89 ALA A CA 1
ATOM 729 C C . ALA A 1 89 ? 9.719 -5.900 12.090 1.00 94.06 89 ALA A C 1
ATOM 731 O O . ALA A 1 89 ? 8.938 -5.520 12.957 1.00 94.06 89 ALA A O 1
ATOM 732 N N . ASP A 1 90 ? 10.317 -5.023 11.277 1.00 91.56 90 ASP A N 1
ATOM 733 C CA . ASP A 1 90 ? 10.093 -3.570 11.357 1.00 91.56 90 ASP A CA 1
ATOM 734 C C . ASP A 1 90 ? 8.618 -3.161 11.156 1.00 91.56 90 ASP A C 1
ATOM 736 O O . ASP A 1 90 ? 8.204 -2.098 11.610 1.00 91.56 90 ASP A O 1
ATOM 740 N N . PHE A 1 91 ? 7.805 -3.997 10.499 1.00 92.19 91 PHE A N 1
ATOM 741 C CA . PHE A 1 91 ? 6.380 -3.745 10.251 1.00 92.19 91 PHE A CA 1
ATOM 742 C C . PHE A 1 91 ? 5.459 -4.229 11.383 1.00 92.19 91 PHE A C 1
ATOM 744 O O . PHE A 1 91 ? 4.240 -4.080 11.282 1.00 92.19 91 PHE A O 1
ATOM 751 N N . GLU A 1 92 ? 6.005 -4.781 12.470 1.00 94.56 92 GLU A N 1
ATOM 752 C CA . GLU A 1 92 ? 5.229 -5.110 13.677 1.00 94.56 92 GLU A CA 1
ATOM 753 C C . GLU A 1 92 ? 4.776 -3.858 14.438 1.00 94.56 92 GLU A C 1
ATOM 755 O O . GLU A 1 92 ? 3.826 -3.887 15.228 1.00 94.56 92 GLU A O 1
ATOM 760 N N . HIS A 1 93 ? 5.446 -2.733 14.197 1.00 91.44 93 HIS A N 1
ATOM 761 C CA . HIS A 1 93 ? 5.183 -1.471 14.862 1.00 91.44 93 HIS A CA 1
ATOM 762 C C . HIS A 1 93 ? 4.949 -0.361 13.843 1.00 91.44 93 HIS A C 1
ATOM 764 O O . HIS A 1 93 ? 5.624 -0.255 12.823 1.00 91.44 93 HIS A O 1
ATOM 770 N N . SER A 1 94 ? 3.984 0.505 14.135 1.00 87.75 94 SER A N 1
ATOM 771 C CA . SER A 1 94 ? 3.773 1.717 13.350 1.00 87.75 94 SER A CA 1
ATOM 772 C C . SER A 1 94 ? 4.942 2.698 13.540 1.00 87.75 94 SER A C 1
ATOM 774 O O . SER A 1 94 ? 5.430 2.837 14.669 1.00 87.75 94 SER A O 1
ATOM 776 N N . PRO A 1 95 ? 5.367 3.418 12.482 1.00 88.25 95 PRO A N 1
ATOM 777 C CA . PRO A 1 95 ? 6.383 4.461 12.587 1.00 88.25 95 PRO A CA 1
ATOM 778 C C . PRO A 1 95 ? 6.025 5.507 13.647 1.00 88.25 95 PRO A C 1
ATOM 780 O O . PRO A 1 95 ? 4.858 5.867 13.809 1.00 88.25 95 PRO A O 1
ATOM 783 N N . ARG A 1 96 ? 7.035 6.000 14.370 1.00 90.00 96 ARG A N 1
ATOM 784 C CA . ARG A 1 96 ? 6.861 7.031 15.412 1.00 90.00 96 ARG A CA 1
ATOM 785 C C . ARG A 1 96 ? 6.933 8.452 14.871 1.00 90.00 96 ARG A C 1
ATOM 787 O O . ARG A 1 96 ? 6.461 9.377 15.522 1.00 90.00 96 ARG A O 1
ATOM 794 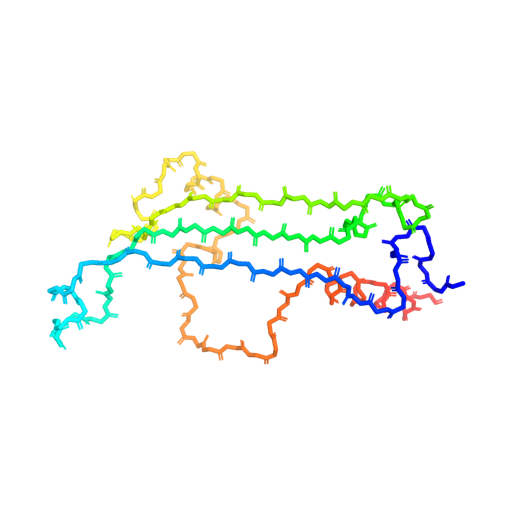N N . GLU A 1 97 ? 7.532 8.606 13.701 1.00 91.06 97 GLU A N 1
ATOM 795 C CA . GLU A 1 97 ? 7.792 9.890 13.072 1.00 91.06 97 GLU A CA 1
ATOM 796 C C . GLU A 1 97 ? 7.167 9.910 11.683 1.00 91.06 97 GLU A C 1
ATOM 798 O O . GLU A 1 97 ? 7.097 8.891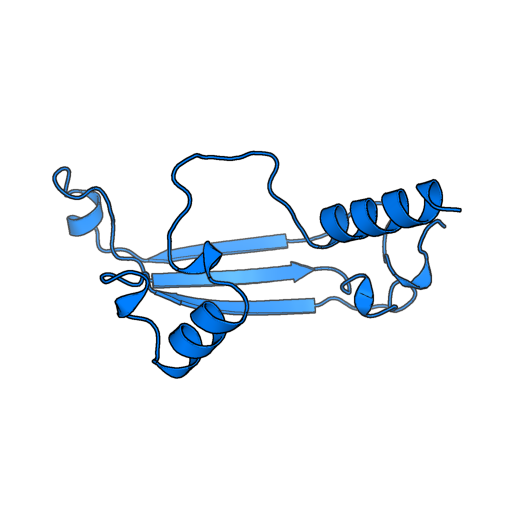 10.990 1.00 91.06 97 GLU A O 1
ATOM 803 N N . TYR A 1 98 ? 6.692 11.088 11.296 1.00 88.19 98 TYR A N 1
ATOM 804 C CA . TYR A 1 98 ? 6.214 11.338 9.949 1.00 88.19 98 TYR A CA 1
ATOM 805 C C . TYR A 1 98 ? 7.408 11.596 9.029 1.00 88.19 98 TYR A C 1
ATOM 807 O O . TYR A 1 98 ? 8.294 12.375 9.380 1.00 88.19 98 TYR A O 1
ATOM 815 N N . VAL A 1 99 ? 7.428 10.964 7.855 1.00 86.75 99 VAL A N 1
ATOM 816 C CA . VAL A 1 99 ? 8.533 11.073 6.896 1.00 86.75 99 VAL A CA 1
ATOM 817 C C . VAL A 1 99 ? 7.985 11.423 5.518 1.00 86.75 99 VAL A C 1
ATOM 819 O O . VAL A 1 99 ? 7.047 10.793 5.039 1.00 86.75 99 VAL A O 1
ATOM 822 N N . GLU A 1 100 ? 8.614 12.401 4.871 1.00 87.94 100 GLU A N 1
ATOM 823 C CA . GLU A 1 100 ? 8.401 12.766 3.471 1.00 87.94 100 GLU A CA 1
ATOM 824 C C . GLU A 1 100 ? 9.754 12.925 2.753 1.00 87.94 100 GLU A C 1
ATOM 826 O O . GLU A 1 100 ? 10.736 13.309 3.394 1.00 87.94 100 GLU A O 1
ATOM 831 N N . PRO A 1 101 ? 9.828 12.667 1.431 1.00 87.00 101 PRO A N 1
ATOM 832 C CA . PRO A 1 101 ? 8.725 12.311 0.534 1.00 87.00 101 PRO A CA 1
ATOM 833 C C . PRO A 1 101 ? 8.303 10.835 0.628 1.00 87.00 101 PRO A C 1
ATOM 835 O O . PRO A 1 101 ? 9.108 9.953 0.919 1.00 87.00 101 PRO A O 1
ATOM 838 N N . ASN A 1 102 ? 7.031 10.561 0.320 1.00 83.25 102 ASN A N 1
ATOM 839 C CA . ASN A 1 102 ? 6.519 9.194 0.229 1.00 83.25 102 ASN A CA 1
ATOM 840 C C . ASN A 1 102 ? 7.124 8.449 -0.970 1.00 83.25 102 ASN A C 1
ATOM 842 O O . ASN A 1 102 ? 7.210 8.983 -2.078 1.00 83.25 102 ASN A O 1
ATOM 846 N N . MET A 1 103 ? 7.485 7.184 -0.754 1.00 87.50 103 MET A N 1
ATOM 847 C CA . MET A 1 103 ? 7.976 6.292 -1.801 1.00 87.50 103 MET A CA 1
ATOM 848 C C . MET A 1 103 ? 6.808 5.715 -2.613 1.00 87.50 103 MET A C 1
ATOM 850 O O . MET A 1 103 ? 5.822 5.245 -2.049 1.00 87.50 103 MET A O 1
ATOM 854 N N . ASN A 1 104 ? 6.942 5.685 -3.937 1.00 87.81 104 ASN A N 1
ATOM 855 C CA . ASN A 1 104 ? 6.061 4.950 -4.841 1.00 87.81 104 ASN A CA 1
ATOM 856 C C . ASN A 1 104 ? 6.877 3.994 -5.738 1.00 87.81 104 ASN A C 1
ATOM 858 O O . ASN A 1 104 ? 8.108 4.077 -5.768 1.00 87.81 104 ASN A O 1
ATOM 862 N N . PRO A 1 105 ? 6.232 3.080 -6.487 1.00 89.75 105 PRO A N 1
ATOM 863 C CA . PRO A 1 105 ? 6.957 2.110 -7.307 1.00 89.75 105 PRO A CA 1
ATOM 864 C C . PRO A 1 105 ? 7.909 2.715 -8.350 1.00 89.75 105 PRO A C 1
ATOM 866 O O . PRO A 1 105 ? 8.947 2.117 -8.615 1.00 89.75 105 PRO A O 1
ATOM 869 N N . TRP A 1 106 ? 7.608 3.888 -8.924 1.00 90.06 106 TRP A N 1
ATOM 870 C CA . TRP A 1 106 ? 8.485 4.548 -9.904 1.00 90.06 106 TRP A CA 1
ATOM 871 C C . TRP A 1 106 ? 9.651 5.275 -9.244 1.00 90.06 106 TRP A C 1
ATOM 873 O O . TRP A 1 106 ? 10.751 5.232 -9.786 1.00 90.06 106 TRP A O 1
ATOM 883 N N . SER A 1 107 ? 9.449 5.920 -8.088 1.00 89.25 107 SER A N 1
ATOM 884 C CA . SER A 1 107 ? 10.564 6.515 -7.343 1.00 89.25 107 SER A CA 1
ATOM 885 C C . SER A 1 107 ? 11.513 5.429 -6.843 1.00 89.25 107 SER A C 1
ATOM 887 O O . SER A 1 107 ? 12.713 5.554 -7.041 1.00 89.25 107 SER A O 1
ATOM 889 N N . TYR A 1 108 ? 10.977 4.316 -6.331 1.00 90.75 108 TYR A N 1
ATOM 890 C CA . TYR A 1 108 ? 11.787 3.173 -5.911 1.00 90.75 108 TYR A CA 1
ATOM 891 C C . TYR A 1 108 ? 12.550 2.555 -7.086 1.00 90.75 108 TYR A C 1
ATOM 893 O O . TYR A 1 108 ? 13.748 2.306 -6.996 1.00 90.75 108 TYR A O 1
ATOM 901 N N . PHE A 1 109 ? 11.869 2.350 -8.216 1.00 91.00 109 PHE A N 1
ATOM 902 C CA . PHE A 1 109 ? 12.494 1.851 -9.435 1.00 91.00 109 PHE A CA 1
ATOM 903 C C . PHE A 1 109 ? 13.618 2.771 -9.930 1.00 91.00 109 PHE A C 1
ATOM 905 O O . PHE A 1 109 ? 14.708 2.301 -10.240 1.00 91.00 109 PHE A O 1
ATOM 912 N N . ARG A 1 110 ? 13.384 4.086 -9.957 1.00 88.62 110 ARG A N 1
ATOM 913 C CA . ARG A 1 110 ? 14.405 5.066 -10.335 1.00 88.62 110 ARG A CA 1
ATOM 914 C C . ARG A 1 110 ? 15.624 4.988 -9.418 1.00 88.62 110 ARG A C 1
ATOM 916 O O . ARG A 1 110 ? 16.744 5.062 -9.919 1.00 88.62 110 ARG A O 1
ATOM 923 N N . ASP A 1 111 ? 15.418 4.859 -8.112 1.00 90.44 111 ASP A N 1
ATOM 924 C CA . ASP A 1 111 ? 16.515 4.777 -7.147 1.00 90.44 111 ASP A CA 1
ATOM 925 C C . ASP A 1 111 ? 17.335 3.490 -7.379 1.00 90.44 111 ASP A C 1
ATOM 927 O O . ASP A 1 111 ? 18.558 3.558 -7.479 1.00 90.44 111 ASP A O 1
ATOM 931 N N . LEU A 1 112 ? 16.676 2.346 -7.622 1.00 89.56 112 LEU A N 1
ATOM 932 C CA . LEU A 1 112 ? 17.347 1.088 -7.992 1.00 89.56 112 LEU A CA 1
ATOM 933 C C . LEU A 1 112 ? 18.202 1.209 -9.264 1.00 89.56 112 LEU A C 1
ATOM 935 O O . LEU A 1 112 ? 19.329 0.714 -9.302 1.00 89.56 112 LEU A O 1
ATOM 939 N N . GLU A 1 113 ? 17.678 1.848 -10.309 1.00 87.25 113 GLU A N 1
ATOM 940 C CA . GLU A 1 113 ? 18.408 2.030 -11.568 1.00 87.25 113 GLU A CA 1
ATOM 941 C C . GLU A 1 113 ? 19.556 3.039 -11.423 1.00 87.25 113 GLU A C 1
ATOM 943 O O . GLU A 1 113 ? 20.633 2.847 -11.988 1.00 87.25 113 GLU A O 1
ATOM 948 N N . THR A 1 114 ? 19.362 4.094 -10.626 1.00 85.75 114 THR A N 1
ATOM 949 C CA . THR A 1 114 ? 20.408 5.084 -10.328 1.00 85.75 114 THR A CA 1
ATOM 950 C C . THR A 1 114 ? 21.574 4.423 -9.597 1.00 85.75 114 THR A C 1
ATOM 952 O O . THR A 1 114 ? 22.723 4.577 -10.014 1.00 85.75 114 THR A O 1
ATOM 955 N N . ASP A 1 115 ? 21.285 3.617 -8.575 1.00 86.12 115 ASP A N 1
ATOM 956 C CA . ASP A 1 115 ? 22.282 2.825 -7.852 1.00 86.12 115 ASP A CA 1
ATOM 957 C C . ASP A 1 115 ? 23.012 1.846 -8.781 1.00 86.12 115 ASP A C 1
ATOM 959 O O . ASP A 1 115 ? 24.233 1.688 -8.699 1.00 86.12 115 ASP A O 1
ATOM 963 N N . ALA A 1 116 ? 22.285 1.179 -9.682 1.00 80.94 116 ALA A N 1
ATOM 964 C CA . ALA A 1 116 ? 22.869 0.239 -10.634 1.00 80.94 116 ALA A CA 1
ATOM 965 C C . ALA A 1 116 ? 23.824 0.923 -11.624 1.00 80.94 116 ALA A C 1
ATOM 967 O O . ALA A 1 116 ? 24.851 0.342 -11.974 1.00 80.94 116 ALA A O 1
ATOM 968 N N . ILE A 1 117 ? 23.507 2.146 -12.058 1.00 79.56 117 ILE A N 1
ATOM 969 C CA . ILE A 1 117 ? 24.376 2.957 -12.919 1.00 79.56 117 ILE A CA 1
ATOM 970 C C . ILE A 1 117 ? 25.629 3.401 -12.160 1.00 79.56 117 ILE A C 1
ATOM 972 O O . ILE A 1 117 ? 26.719 3.305 -12.709 1.00 79.56 117 ILE A O 1
ATOM 976 N N . GLN A 1 118 ? 25.500 3.839 -10.904 1.00 73.44 118 GLN A N 1
ATOM 977 C CA . GLN A 1 118 ? 26.638 4.292 -10.090 1.00 73.44 118 GLN A CA 1
ATOM 978 C C . GLN A 1 118 ? 27.634 3.176 -9.738 1.00 73.44 118 GLN A C 1
ATOM 980 O O . GLN A 1 118 ? 28.790 3.459 -9.438 1.00 73.44 118 GLN A O 1
ATOM 985 N N . ARG A 1 119 ? 27.195 1.911 -9.741 1.00 72.88 119 ARG A N 1
ATOM 986 C CA . ARG A 1 119 ? 28.047 0.740 -9.460 1.00 72.88 119 ARG A CA 1
ATOM 987 C C . ARG A 1 119 ? 28.771 0.178 -10.692 1.00 72.88 119 ARG A C 1
ATOM 989 O O . ARG A 1 119 ? 29.522 -0.783 -10.534 1.00 72.88 119 ARG A O 1
ATOM 996 N N . ARG A 1 120 ? 28.510 0.708 -11.889 1.00 61.91 120 ARG A N 1
ATOM 997 C CA . ARG A 1 120 ? 29.184 0.328 -13.142 1.00 61.91 120 ARG A CA 1
ATOM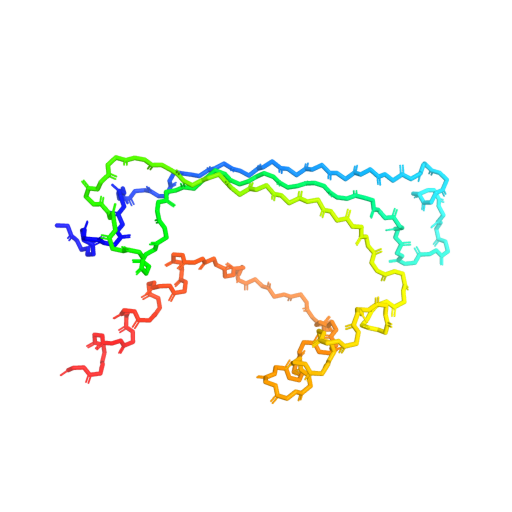 998 C C . ARG A 1 120 ? 30.363 1.246 -13.423 1.00 61.91 120 ARG A C 1
ATOM 1000 O O . ARG A 1 120 ? 31.359 0.716 -13.957 1.00 61.91 120 ARG A O 1
#

Foldseek 3Di:
DVLQLQAQDPDWDKDKDKDKDFDPVQVVDPVDPDTKIKMKMWMWGAHQRVVSRNVPDDIDIDIDIDIDDPVQLVSDDPVVNVCCVVPPVVRSDDDPDDDDDDDDRVNVVVVVVVVVVVVD